Protein AF-A0A437AKD9-F1 (afdb_monomer_lite)

pLDDT: mean 70.52, std 17.86, range [36.59, 92.06]

Structure (mmCIF, N/CA/C/O backbone):
data_AF-A0A437AKD9-F1
#
_entry.id   AF-A0A437AKD9-F1
#
loop_
_atom_site.group_PDB
_atom_site.id
_atom_site.type_symbol
_atom_site.label_atom_id
_atom_site.label_alt_id
_atom_site.label_comp_id
_atom_site.label_asym_id
_atom_site.label_entity_id
_atom_site.label_seq_id
_atom_site.pdbx_PDB_ins_code
_atom_site.Cartn_x
_atom_site.Cartn_y
_atom_site.Cartn_z
_atom_site.occupancy
_atom_site.B_iso_or_equiv
_atom_site.auth_seq_id
_atom_site.auth_comp_id
_atom_site.auth_asym_id
_atom_site.auth_atom_id
_atom_site.pdbx_PDB_model_num
ATOM 1 N N . MET A 1 1 ? -16.018 17.091 -53.337 1.00 42.34 1 MET A N 1
ATOM 2 C CA . MET A 1 1 ? -15.396 18.098 -52.452 1.00 42.34 1 MET A CA 1
ATOM 3 C C . MET A 1 1 ? -14.046 18.437 -53.058 1.00 42.34 1 MET A C 1
ATOM 5 O O . MET A 1 1 ? -13.205 17.553 -53.140 1.00 42.34 1 MET A O 1
ATOM 9 N N . ASN A 1 2 ? -13.904 19.649 -53.595 1.00 37.25 2 ASN A N 1
ATOM 10 C CA . ASN A 1 2 ? -12.717 20.086 -54.332 1.00 37.25 2 ASN A CA 1
ATOM 11 C C . ASN A 1 2 ? -11.692 20.680 -53.362 1.00 37.25 2 ASN A C 1
ATOM 13 O O . ASN A 1 2 ? -12.031 21.552 -52.567 1.00 37.25 2 ASN A O 1
ATOM 17 N N . PHE A 1 3 ? -10.455 20.195 -53.441 1.00 39.75 3 PHE A N 1
ATOM 18 C CA . PHE A 1 3 ? -9.303 20.743 -52.733 1.00 39.75 3 PHE A CA 1
ATOM 19 C C . PHE A 1 3 ? -8.840 22.029 -53.423 1.00 39.75 3 PHE A C 1
ATOM 21 O O . PHE A 1 3 ? -8.522 22.015 -54.610 1.00 39.75 3 PHE A O 1
ATOM 28 N N . THR A 1 4 ? -8.763 23.129 -52.680 1.00 49.03 4 THR A N 1
ATOM 29 C CA . THR A 1 4 ? -8.037 24.338 -53.091 1.00 49.03 4 THR A CA 1
ATOM 30 C C . THR A 1 4 ? -6.656 24.339 -52.431 1.00 49.03 4 THR A C 1
ATOM 32 O O . THR A 1 4 ? -6.597 24.220 -51.204 1.00 49.03 4 THR A O 1
ATOM 35 N N . PRO A 1 5 ? -5.545 24.478 -53.174 1.00 47.41 5 PRO A N 1
ATOM 36 C CA . PRO A 1 5 ? -4.227 24.615 -52.568 1.00 47.41 5 PRO A CA 1
ATOM 37 C C . PRO A 1 5 ? -3.997 26.051 -52.078 1.00 47.41 5 PRO A C 1
ATOM 39 O O . PRO A 1 5 ? -4.369 27.020 -52.740 1.00 47.41 5 PRO A O 1
ATOM 42 N N . TYR A 1 6 ? -3.375 26.175 -50.905 1.00 40.75 6 TYR A N 1
ATOM 43 C CA . TYR A 1 6 ? -2.920 27.451 -50.358 1.00 40.75 6 TYR A CA 1
ATOM 44 C C . TYR A 1 6 ? -1.802 28.035 -51.227 1.00 40.75 6 TYR A C 1
ATOM 46 O O . TYR A 1 6 ? -0.787 27.389 -51.478 1.00 40.75 6 TYR A O 1
ATOM 54 N N . ASN A 1 7 ? -2.016 29.276 -51.650 1.00 40.16 7 ASN A N 1
ATOM 55 C CA . ASN A 1 7 ? -1.078 30.114 -52.376 1.00 40.16 7 ASN A CA 1
ATOM 56 C C . ASN A 1 7 ? -0.239 30.897 -51.352 1.00 40.16 7 ASN A C 1
ATOM 58 O O . ASN A 1 7 ? -0.796 31.704 -50.606 1.00 40.16 7 ASN A O 1
ATOM 62 N N . PHE A 1 8 ? 1.070 30.652 -51.286 1.00 41.97 8 PHE A N 1
ATOM 63 C CA . PHE A 1 8 ? 1.997 31.497 -50.534 1.00 41.97 8 PHE A CA 1
ATOM 64 C C . PHE A 1 8 ? 2.864 32.263 -51.525 1.00 41.97 8 PHE A C 1
ATOM 66 O O . PHE A 1 8 ? 3.707 31.688 -52.209 1.00 41.97 8 PHE A O 1
ATOM 73 N N . ASN A 1 9 ? 2.605 33.568 -51.592 1.00 40.53 9 ASN A N 1
ATOM 74 C CA . ASN A 1 9 ? 3.378 34.537 -52.349 1.00 40.53 9 ASN A CA 1
ATOM 75 C C . ASN A 1 9 ? 4.861 34.452 -51.970 1.00 40.53 9 ASN A C 1
ATOM 77 O O . ASN A 1 9 ? 5.238 34.613 -50.809 1.00 40.53 9 ASN A O 1
ATOM 81 N N . THR A 1 10 ? 5.689 34.228 -52.982 1.00 48.53 10 THR A N 1
ATOM 82 C CA . THR A 1 10 ? 7.118 34.511 -52.974 1.00 48.53 10 THR A CA 1
ATOM 83 C C . THR A 1 10 ? 7.315 35.989 -53.275 1.00 48.53 10 THR A C 1
ATOM 85 O O . THR A 1 10 ? 7.188 36.383 -54.430 1.00 48.53 10 THR A O 1
ATOM 88 N N . ASP A 1 11 ? 7.672 36.779 -52.267 1.00 42.03 11 ASP A N 1
ATOM 89 C CA . ASP A 1 11 ? 8.318 38.069 -52.489 1.00 42.03 11 ASP A CA 1
ATOM 90 C C . ASP A 1 11 ? 9.670 38.082 -51.773 1.00 42.03 11 ASP A C 1
ATOM 92 O O . ASP A 1 11 ? 9.783 37.912 -50.560 1.00 42.03 11 ASP A O 1
ATOM 96 N N . ASN A 1 12 ? 10.689 38.195 -52.623 1.00 46.41 12 ASN A N 1
ATOM 97 C CA . ASN A 1 12 ? 12.127 38.259 -52.392 1.00 46.41 12 ASN A CA 1
ATOM 98 C C . ASN A 1 12 ? 12.544 39.114 -51.191 1.00 46.41 12 ASN A C 1
ATOM 100 O O . ASN A 1 12 ? 11.876 40.097 -50.900 1.00 46.41 12 ASN A O 1
ATOM 104 N N . LEU A 1 13 ? 13.733 38.843 -50.630 1.00 40.69 13 LEU A N 1
ATOM 105 C CA . LEU A 1 13 ? 14.754 39.870 -50.360 1.00 40.69 13 LEU A CA 1
ATOM 106 C C . LEU A 1 13 ? 16.083 39.234 -49.888 1.00 40.69 13 LEU A C 1
ATOM 108 O O . LEU A 1 13 ? 16.203 38.780 -48.757 1.00 40.69 13 LEU A O 1
ATOM 112 N N . LYS A 1 14 ? 17.074 39.351 -50.782 1.00 41.38 14 LYS A N 1
ATOM 113 C CA . LYS A 1 14 ? 18.503 39.641 -50.547 1.00 41.38 14 LYS A CA 1
ATOM 114 C C . LYS A 1 14 ? 19.437 38.518 -50.083 1.00 41.38 14 LYS A C 1
ATOM 116 O O . LYS A 1 14 ? 19.493 38.130 -48.922 1.00 41.38 14 LYS A O 1
ATOM 121 N N . GLU A 1 15 ? 20.253 38.113 -51.055 1.00 43.09 15 GLU A N 1
ATOM 122 C CA . GLU A 1 15 ? 21.647 37.713 -50.887 1.00 43.09 15 GLU A CA 1
ATOM 123 C C . GLU A 1 15 ? 22.405 38.734 -50.029 1.00 43.09 15 GLU A C 1
ATOM 125 O O . GLU A 1 15 ? 22.317 39.928 -50.295 1.00 43.09 15 GLU A O 1
ATOM 130 N N . ASP A 1 16 ? 23.169 38.248 -49.052 1.00 43.81 16 ASP A N 1
ATOM 131 C CA . ASP A 1 16 ? 24.478 38.797 -48.699 1.00 43.81 16 ASP A CA 1
ATOM 132 C C . ASP A 1 16 ? 25.299 37.687 -48.020 1.00 43.81 16 ASP A C 1
ATOM 134 O O . ASP A 1 16 ? 24.976 37.177 -46.946 1.00 43.81 16 ASP A O 1
ATOM 138 N N . ASN A 1 17 ? 26.359 37.273 -48.714 1.00 44.31 17 ASN A N 1
ATOM 139 C CA . ASN A 1 17 ? 27.396 36.371 -48.228 1.00 44.31 17 ASN A CA 1
ATOM 140 C C . ASN A 1 17 ? 28.167 37.026 -47.081 1.00 44.31 17 ASN A C 1
ATOM 142 O O . ASN A 1 17 ? 28.679 38.114 -47.291 1.00 44.31 17 ASN A O 1
ATOM 146 N N . PHE A 1 18 ? 28.400 36.332 -45.963 1.00 36.59 18 PHE A N 1
ATOM 147 C CA . PHE A 1 18 ? 29.670 36.439 -45.229 1.00 36.59 18 PHE A CA 1
ATOM 148 C C . PHE A 1 18 ? 29.906 35.182 -44.382 1.00 36.59 18 PHE A C 1
ATOM 150 O O . PHE A 1 18 ? 29.135 34.846 -43.484 1.00 36.59 18 PHE A O 1
ATOM 157 N N . TYR A 1 19 ? 31.004 34.491 -44.683 1.00 40.00 19 TYR A N 1
ATOM 158 C CA . TYR A 1 19 ? 31.579 33.438 -43.857 1.00 40.00 19 TYR A CA 1
ATOM 159 C C . TYR A 1 19 ? 31.827 33.950 -42.434 1.00 40.00 19 TYR A C 1
ATOM 161 O O . TYR A 1 19 ? 32.511 34.954 -42.240 1.00 40.00 19 TYR A O 1
ATOM 169 N N . ASN A 1 20 ? 31.352 33.205 -41.438 1.00 37.44 20 ASN A N 1
ATOM 170 C CA . ASN A 1 20 ? 32.009 33.148 -40.139 1.00 37.44 20 ASN A CA 1
ATOM 171 C C . ASN A 1 20 ? 31.839 31.734 -39.570 1.00 37.44 20 ASN A C 1
ATOM 173 O O . ASN A 1 20 ? 30.947 31.438 -38.775 1.00 37.44 20 ASN A O 1
ATOM 177 N N . GLU A 1 21 ? 32.713 30.833 -40.025 1.00 48.41 21 GLU A N 1
ATOM 178 C CA . GLU A 1 21 ? 33.225 29.790 -39.144 1.00 48.41 21 GLU A CA 1
ATOM 179 C C . GLU A 1 21 ? 33.679 30.475 -37.857 1.00 48.41 21 GLU A C 1
ATOM 181 O O . GLU A 1 21 ? 34.512 31.371 -37.921 1.00 48.41 21 GLU A O 1
ATOM 186 N N . ASN A 1 22 ? 33.128 30.090 -36.707 1.00 46.44 22 ASN A N 1
ATOM 187 C CA . ASN A 1 22 ? 33.929 29.773 -35.528 1.00 46.44 22 ASN A CA 1
ATOM 188 C C . ASN A 1 22 ? 33.045 29.363 -34.344 1.00 46.44 22 ASN A C 1
ATOM 190 O O . ASN A 1 22 ? 32.208 30.115 -33.851 1.00 46.44 22 ASN A O 1
ATOM 194 N N . ASN A 1 23 ? 33.367 28.177 -33.823 1.00 46.69 23 ASN A N 1
ATOM 195 C CA . ASN A 1 23 ? 33.079 27.697 -32.471 1.00 46.69 23 ASN A CA 1
ATOM 196 C C . ASN A 1 23 ? 31.692 27.099 -32.196 1.00 46.69 23 ASN A C 1
ATOM 198 O O . ASN A 1 23 ? 30.999 27.490 -31.257 1.00 46.69 23 ASN A O 1
ATOM 202 N N . ASN A 1 24 ? 31.401 25.974 -32.859 1.00 48.09 24 ASN A N 1
ATOM 203 C CA . ASN A 1 24 ? 30.629 24.894 -32.236 1.00 48.09 24 ASN A CA 1
ATOM 204 C C . ASN A 1 24 ? 31.426 24.306 -31.054 1.00 48.09 24 ASN A C 1
ATOM 206 O O . ASN A 1 24 ? 31.984 23.209 -31.132 1.00 48.09 24 ASN A O 1
ATOM 210 N N . LYS A 1 25 ? 31.494 25.030 -29.929 1.00 56.38 25 LYS A N 1
ATOM 211 C CA . LYS A 1 25 ? 31.867 24.424 -28.649 1.00 56.38 25 LYS A CA 1
ATOM 212 C C . LYS A 1 25 ? 30.752 23.444 -28.299 1.00 56.38 25 LYS A C 1
ATOM 214 O O . LYS A 1 25 ? 29.727 23.836 -27.749 1.00 56.38 25 LYS A O 1
ATOM 219 N N . LYS A 1 26 ? 30.943 22.162 -28.628 1.00 58.62 26 LYS A N 1
ATOM 220 C CA . LYS A 1 26 ? 30.199 21.067 -28.000 1.00 58.62 26 LYS A CA 1
ATOM 221 C C . LYS A 1 26 ? 30.401 21.224 -26.497 1.00 58.62 26 LYS A C 1
ATOM 223 O O . LYS A 1 26 ? 31.463 20.895 -25.975 1.00 58.62 26 LYS A O 1
ATOM 228 N N . ILE A 1 27 ? 29.406 21.786 -25.817 1.00 60.75 27 ILE A N 1
ATOM 229 C CA . ILE A 1 27 ? 29.357 21.823 -24.362 1.00 60.75 27 ILE A CA 1
ATOM 230 C C . ILE A 1 27 ? 29.239 20.360 -23.941 1.00 60.75 27 ILE A C 1
ATOM 232 O O . ILE A 1 27 ? 28.163 19.765 -23.996 1.00 60.75 27 ILE A O 1
ATOM 236 N N . PHE A 1 28 ? 30.374 19.751 -23.606 1.00 55.81 28 PHE A N 1
ATOM 237 C CA . PHE A 1 28 ? 30.407 18.467 -22.928 1.00 55.81 28 PHE A CA 1
ATOM 238 C C . PHE A 1 28 ? 29.668 18.684 -21.608 1.00 55.81 28 PHE A C 1
ATOM 240 O O . PHE A 1 28 ? 30.170 19.370 -20.718 1.00 55.81 28 PHE A O 1
ATOM 247 N N . LYS A 1 29 ? 28.435 18.175 -21.506 1.00 63.34 29 LYS A N 1
ATOM 248 C CA . LYS A 1 29 ? 27.734 18.104 -20.225 1.00 63.34 29 LYS A CA 1
ATOM 249 C C . LYS A 1 29 ? 28.622 17.248 -19.330 1.00 63.34 29 LYS A C 1
ATOM 251 O O . LYS A 1 29 ? 28.814 16.066 -19.615 1.00 63.34 29 LYS A O 1
ATOM 256 N N . SER A 1 30 ? 29.233 17.861 -18.319 1.00 64.75 30 SER A N 1
ATOM 257 C CA . SER A 1 30 ? 29.950 17.122 -17.289 1.00 64.75 30 SER A CA 1
ATOM 258 C C . SER A 1 30 ? 29.009 16.059 -16.708 1.00 64.75 30 SER A C 1
ATOM 260 O O . SER A 1 30 ? 27.793 16.286 -16.665 1.00 64.75 30 SER A O 1
ATOM 262 N N . PRO A 1 31 ? 29.525 14.891 -16.287 1.00 66.00 31 PRO A N 1
ATOM 263 C CA . PRO A 1 31 ? 28.709 13.931 -15.560 1.00 66.00 31 PRO A CA 1
ATOM 264 C C . PRO A 1 31 ? 28.031 14.665 -14.401 1.00 66.00 31 PRO A C 1
ATOM 266 O O . PRO A 1 31 ? 28.704 15.392 -13.665 1.00 66.00 31 PRO A O 1
ATOM 269 N N . LEU A 1 32 ? 26.707 14.521 -14.281 1.00 60.47 32 LEU A N 1
ATOM 270 C CA . LEU A 1 32 ? 25.945 15.058 -13.152 1.00 60.47 32 LEU A CA 1
ATOM 271 C C . LEU A 1 32 ? 26.700 14.702 -11.858 1.00 60.47 32 LEU A C 1
ATOM 273 O O . LEU A 1 32 ? 27.082 13.538 -11.695 1.00 60.47 32 LEU A O 1
ATOM 277 N N . PRO A 1 33 ? 26.988 15.674 -10.974 1.00 58.19 33 PRO A N 1
ATOM 278 C CA . PRO A 1 33 ? 27.800 15.415 -9.796 1.00 58.19 33 PRO A CA 1
ATOM 279 C C . PRO A 1 33 ? 27.153 14.303 -8.968 1.00 58.19 33 PRO A C 1
ATOM 281 O O . PRO A 1 33 ? 25.963 14.356 -8.671 1.00 58.19 33 PRO A O 1
ATOM 284 N N . ILE A 1 34 ? 27.943 13.295 -8.585 1.00 57.97 34 ILE A N 1
ATOM 285 C CA . ILE A 1 34 ? 27.506 12.093 -7.846 1.00 57.97 34 ILE A CA 1
ATOM 286 C C . ILE A 1 34 ? 26.729 12.450 -6.561 1.00 57.97 34 ILE A C 1
ATOM 288 O O . ILE A 1 34 ? 25.883 11.678 -6.113 1.00 57.97 34 ILE A O 1
ATOM 292 N N . SER A 1 35 ? 26.936 13.652 -6.010 1.00 54.44 35 SER A N 1
ATOM 293 C CA . SER A 1 35 ? 26.166 14.194 -4.881 1.00 54.44 35 SER A CA 1
ATOM 294 C C . SER A 1 35 ? 24.670 14.384 -5.160 1.00 54.44 35 SER A C 1
ATOM 296 O O . SER A 1 35 ? 23.893 14.499 -4.219 1.00 54.44 35 SER A O 1
ATOM 298 N N . GLN A 1 36 ? 24.245 14.396 -6.426 1.00 53.72 36 GLN A N 1
ATOM 299 C CA . GLN A 1 36 ? 22.831 14.415 -6.810 1.00 53.72 36 GLN A CA 1
ATOM 300 C C . GLN A 1 36 ? 22.170 13.034 -6.717 1.00 53.72 36 GLN A C 1
ATOM 302 O O . GLN A 1 36 ? 20.945 12.944 -6.762 1.00 53.72 36 GLN A O 1
ATOM 307 N N . PHE A 1 37 ? 22.957 11.965 -6.561 1.00 53.84 37 PHE A N 1
ATOM 308 C CA . PHE A 1 37 ? 22.464 10.591 -6.456 1.00 53.84 37 PHE A CA 1
ATOM 309 C C . PHE A 1 37 ? 22.508 10.036 -5.028 1.00 53.84 37 PHE A C 1
ATOM 311 O O . PHE A 1 37 ? 21.936 8.977 -4.769 1.00 53.84 37 PHE A O 1
ATOM 318 N N . THR A 1 38 ? 23.160 10.725 -4.086 1.00 62.56 38 THR A N 1
ATOM 319 C CA . THR A 1 38 ? 23.240 10.284 -2.691 1.00 62.56 38 THR A CA 1
ATOM 320 C C . THR A 1 38 ? 22.219 11.018 -1.826 1.00 62.56 38 THR A C 1
ATOM 322 O O . THR A 1 38 ? 22.174 12.245 -1.763 1.00 62.56 38 THR A O 1
ATOM 325 N N . LEU A 1 39 ? 21.367 10.249 -1.141 1.00 66.62 39 LEU A N 1
ATOM 326 C CA . LEU A 1 39 ? 20.409 10.798 -0.185 1.00 66.62 39 LEU A CA 1
ATOM 327 C C . LEU A 1 39 ? 21.159 11.522 0.935 1.00 66.62 39 LEU A C 1
ATOM 329 O O . LEU A 1 39 ? 22.052 10.965 1.574 1.00 66.62 39 LEU A O 1
ATOM 333 N N . THR A 1 40 ? 20.758 12.757 1.210 1.00 82.25 40 THR A N 1
ATOM 334 C CA . THR A 1 40 ? 21.267 13.510 2.357 1.00 82.25 40 THR A CA 1
ATOM 335 C C . THR A 1 40 ? 20.909 12.799 3.662 1.00 82.25 40 THR A C 1
ATOM 337 O O . THR A 1 40 ? 19.867 12.152 3.779 1.00 82.25 40 THR A O 1
ATOM 340 N N . PHE A 1 41 ? 21.728 12.977 4.699 1.00 75.12 41 PHE A N 1
ATOM 341 C CA . PHE A 1 41 ? 21.474 12.398 6.023 1.00 75.12 41 PHE A CA 1
ATOM 342 C C . PHE A 1 41 ? 20.076 12.748 6.574 1.00 75.12 41 PHE A C 1
ATOM 344 O O . PHE A 1 41 ? 19.411 11.919 7.197 1.00 75.12 41 PHE A O 1
ATOM 351 N N . LYS A 1 42 ? 19.579 13.957 6.278 1.00 78.50 42 LYS A N 1
ATOM 352 C CA . LYS A 1 42 ? 18.215 14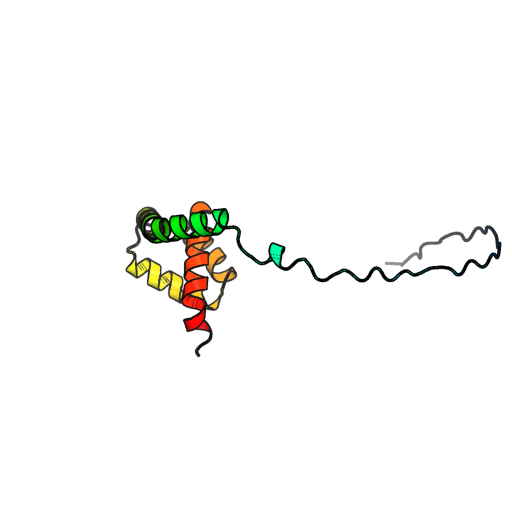.388 6.615 1.00 78.50 42 LYS A CA 1
ATOM 353 C C . LYS A 1 42 ? 17.152 13.534 5.909 1.00 78.50 42 LYS A C 1
ATOM 355 O O . LYS A 1 42 ? 16.214 13.084 6.563 1.00 78.50 42 LYS A O 1
ATOM 360 N N . GLN A 1 43 ? 17.325 13.260 4.615 1.00 78.31 43 GLN A N 1
ATOM 361 C CA . GLN A 1 43 ? 16.424 12.398 3.842 1.00 78.31 43 GLN A CA 1
ATOM 362 C C . GLN A 1 43 ? 16.463 10.939 4.325 1.00 78.31 43 GLN A C 1
ATOM 364 O O . GLN A 1 43 ? 15.415 10.302 4.413 1.00 78.31 43 GLN A O 1
ATOM 369 N N . ILE A 1 44 ? 17.637 10.423 4.707 1.00 77.44 44 ILE A N 1
ATOM 370 C CA . ILE A 1 44 ? 17.780 9.076 5.292 1.00 77.44 44 ILE A CA 1
ATOM 371 C C . ILE A 1 44 ? 16.984 8.973 6.601 1.00 77.44 44 ILE A C 1
ATOM 373 O O . ILE A 1 44 ? 16.188 8.052 6.781 1.00 77.44 44 ILE A O 1
ATOM 377 N N . LYS A 1 45 ? 17.126 9.962 7.489 1.00 76.44 45 LYS A N 1
ATOM 378 C CA . LYS A 1 45 ? 16.413 10.001 8.774 1.00 76.44 45 LYS A CA 1
ATOM 379 C C . LYS A 1 45 ? 14.893 10.126 8.597 1.00 76.44 45 LYS A C 1
ATOM 381 O O . LYS A 1 45 ? 14.128 9.573 9.387 1.00 76.44 45 LYS A O 1
ATOM 386 N N . GLU A 1 46 ? 14.432 10.828 7.561 1.00 76.00 46 GLU A N 1
ATOM 387 C CA . GLU A 1 46 ? 13.011 10.860 7.193 1.00 76.00 46 GLU A CA 1
ATOM 388 C C . GLU A 1 46 ? 12.509 9.512 6.662 1.00 76.00 46 GLU A C 1
ATOM 390 O O . GLU A 1 46 ? 11.430 9.071 7.058 1.00 76.00 46 GLU A O 1
ATOM 395 N N . LEU A 1 47 ? 13.286 8.827 5.819 1.00 71.25 47 LEU A N 1
ATOM 396 C CA . LEU A 1 47 ? 12.962 7.485 5.326 1.00 71.25 47 LEU A CA 1
ATOM 397 C C . LEU A 1 47 ? 12.818 6.471 6.468 1.00 71.25 47 LEU A C 1
ATOM 399 O O . LEU A 1 47 ? 11.872 5.682 6.476 1.00 71.25 47 LEU A O 1
ATOM 403 N N . GLU A 1 48 ? 13.704 6.507 7.463 1.00 70.25 48 GLU A N 1
ATOM 404 C CA . GLU A 1 48 ? 13.619 5.630 8.637 1.00 70.25 48 GLU A CA 1
ATOM 405 C C . GLU A 1 48 ? 12.363 5.874 9.475 1.00 70.25 48 GLU A C 1
ATOM 407 O O . GLU A 1 48 ? 11.695 4.923 9.888 1.00 70.25 48 GLU A O 1
ATOM 412 N N . LYS A 1 49 ? 11.994 7.142 9.692 1.00 74.19 49 LYS A N 1
ATOM 413 C CA . LYS A 1 49 ? 10.742 7.485 10.380 1.00 74.19 49 LYS A CA 1
ATOM 414 C C . LYS A 1 49 ? 9.529 6.954 9.618 1.00 74.19 49 LYS A C 1
ATOM 416 O O . LYS A 1 49 ? 8.632 6.375 10.223 1.00 74.19 49 LYS A O 1
ATOM 421 N N . ARG A 1 50 ? 9.525 7.082 8.289 1.00 67.62 50 ARG A N 1
ATOM 422 C CA . ARG A 1 50 ? 8.436 6.587 7.431 1.00 67.62 50 ARG A CA 1
ATOM 423 C C . ARG A 1 50 ? 8.302 5.064 7.478 1.00 67.62 50 ARG A C 1
ATOM 425 O O . ARG A 1 50 ? 7.181 4.569 7.545 1.00 67.62 50 ARG A O 1
ATOM 432 N N . LYS A 1 51 ? 9.414 4.319 7.544 1.00 67.81 51 LYS A N 1
ATOM 433 C CA . LYS A 1 51 ? 9.384 2.852 7.713 1.00 67.81 51 LYS A CA 1
ATOM 434 C C . LYS A 1 51 ? 8.646 2.415 8.983 1.00 67.81 51 LYS A C 1
ATOM 436 O O . LYS A 1 51 ? 7.984 1.383 8.951 1.00 67.81 51 LYS A O 1
ATOM 441 N N . LYS A 1 52 ? 8.725 3.193 10.070 1.00 72.94 52 LYS A N 1
ATOM 442 C CA . LYS A 1 52 ? 7.981 2.922 11.316 1.00 72.94 52 LYS A CA 1
ATOM 443 C C . LYS A 1 52 ? 6.489 3.251 11.215 1.00 72.94 52 LYS A C 1
ATOM 445 O O . LYS A 1 52 ? 5.689 2.602 11.872 1.00 72.94 52 LYS A O 1
ATOM 450 N N . ILE A 1 53 ? 6.122 4.237 10.397 1.00 77.75 53 ILE A N 1
ATOM 451 C CA . ILE A 1 53 ? 4.734 4.698 10.214 1.00 77.75 53 ILE A CA 1
ATOM 452 C C . ILE A 1 53 ? 3.960 3.791 9.244 1.00 77.75 53 ILE A C 1
ATOM 454 O O . ILE A 1 53 ? 2.745 3.660 9.350 1.00 77.75 53 ILE A O 1
ATOM 458 N N . PHE A 1 54 ? 4.662 3.135 8.317 1.00 77.81 54 PHE A N 1
ATOM 459 C CA . PHE A 1 54 ? 4.056 2.303 7.277 1.00 77.81 54 PHE A CA 1
ATOM 460 C C . PHE A 1 54 ? 3.074 1.231 7.798 1.00 77.81 54 PHE A C 1
ATOM 462 O O . PHE A 1 54 ? 1.967 1.164 7.264 1.00 77.81 54 PHE A O 1
ATOM 469 N N . PRO A 1 55 ? 3.405 0.409 8.819 1.00 79.62 55 PRO A N 1
ATOM 470 C CA . PRO A 1 55 ? 2.479 -0.608 9.316 1.00 79.62 55 PRO A CA 1
ATOM 471 C C . PRO A 1 55 ? 1.193 0.000 9.877 1.00 79.62 55 PRO A C 1
ATOM 473 O O . PRO A 1 55 ? 0.118 -0.516 9.602 1.00 79.62 55 PRO A O 1
ATOM 476 N N . LEU A 1 56 ? 1.311 1.117 10.602 1.00 84.75 56 LEU A N 1
ATOM 477 C CA . LEU A 1 56 ? 0.180 1.806 11.224 1.00 84.75 56 LEU A CA 1
ATOM 478 C C . LEU A 1 56 ? -0.774 2.353 10.167 1.00 84.75 56 LEU A C 1
ATOM 480 O O . LEU A 1 56 ? -1.942 1.988 10.157 1.00 84.75 56 LEU A O 1
ATOM 484 N N . LYS A 1 57 ? -0.260 3.119 9.199 1.00 86.69 57 LYS A N 1
ATOM 485 C CA . LYS A 1 57 ? -1.115 3.671 8.144 1.00 86.69 57 LYS A CA 1
ATOM 486 C C . LYS A 1 57 ? -1.750 2.606 7.246 1.00 86.69 57 LYS A C 1
ATOM 488 O O . LYS A 1 57 ? -2.810 2.824 6.673 1.00 86.69 57 LYS A O 1
ATOM 493 N N . ARG A 1 58 ? -1.102 1.448 7.085 1.00 85.06 58 ARG A N 1
ATOM 494 C CA . ARG A 1 58 ? -1.698 0.324 6.354 1.00 85.06 58 ARG A CA 1
ATOM 495 C C . ARG A 1 58 ? -2.866 -0.286 7.125 1.00 85.06 58 ARG A C 1
ATOM 497 O O . ARG A 1 58 ? -3.826 -0.705 6.489 1.00 85.06 58 ARG A O 1
ATOM 504 N N . MET A 1 59 ? -2.781 -0.342 8.454 1.00 86.94 59 MET A N 1
ATOM 505 C CA . MET A 1 59 ? -3.900 -0.761 9.300 1.00 86.94 59 MET A CA 1
ATOM 506 C C . MET A 1 59 ? -5.035 0.263 9.245 1.00 86.94 59 MET A C 1
ATOM 508 O O . MET A 1 59 ? -6.150 -0.139 8.951 1.00 86.94 5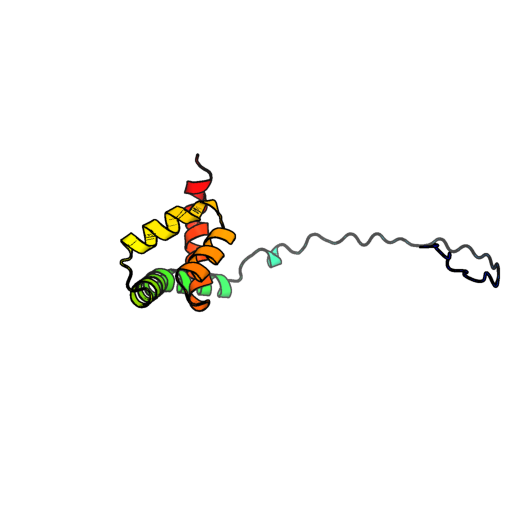9 MET A O 1
ATOM 512 N N . GLU A 1 60 ? -4.736 1.561 9.366 1.00 89.75 60 GLU A N 1
ATOM 513 C CA . GLU A 1 60 ? -5.725 2.647 9.219 1.00 89.75 60 GLU A CA 1
ATOM 514 C C . GLU A 1 60 ? -6.495 2.543 7.893 1.00 89.75 60 GLU A C 1
ATOM 516 O O . GLU A 1 60 ? -7.721 2.539 7.878 1.00 89.75 60 GLU A O 1
ATOM 521 N N . MET A 1 61 ? -5.786 2.348 6.777 1.00 89.69 61 MET A N 1
ATOM 522 C CA . MET A 1 61 ? -6.416 2.139 5.471 1.00 89.69 61 MET A CA 1
ATOM 523 C C . MET A 1 61 ? -7.299 0.880 5.436 1.00 89.69 61 MET A C 1
ATOM 525 O O . MET A 1 61 ? -8.357 0.888 4.815 1.00 89.69 61 MET A O 1
ATOM 529 N N . CYS A 1 62 ? -6.873 -0.223 6.058 1.00 89.69 62 CYS A N 1
ATOM 530 C CA . CYS A 1 62 ? -7.686 -1.441 6.113 1.00 89.69 62 CYS A CA 1
ATOM 531 C C . CYS A 1 62 ? -8.974 -1.210 6.918 1.00 89.69 62 CYS A C 1
ATOM 533 O O . CYS A 1 62 ? -10.043 -1.639 6.481 1.00 89.69 62 CYS A O 1
ATOM 535 N N . ASP A 1 63 ? -8.871 -0.488 8.035 1.00 90.12 63 ASP A N 1
ATOM 536 C CA . ASP A 1 63 ? -10.000 -0.141 8.895 1.00 90.12 63 ASP A CA 1
ATOM 537 C C . ASP A 1 63 ? -10.998 0.772 8.163 1.00 90.12 63 ASP A C 1
ATOM 539 O O . ASP A 1 63 ? -12.198 0.498 8.179 1.00 90.12 63 ASP A O 1
ATOM 543 N N . GLU A 1 64 ? -10.520 1.789 7.434 1.00 89.31 64 GLU A N 1
ATOM 544 C CA . GLU A 1 64 ? -11.366 2.6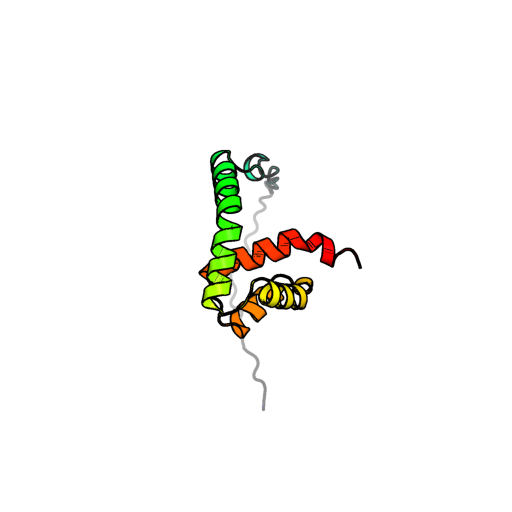61 6.601 1.00 89.31 64 GLU A CA 1
ATOM 545 C C . GLU A 1 64 ? -12.119 1.897 5.505 1.00 89.31 64 GLU A C 1
ATOM 547 O O . GLU A 1 64 ? -13.261 2.219 5.177 1.00 89.31 64 GLU A O 1
ATOM 552 N N . LEU A 1 65 ? -11.487 0.870 4.938 1.00 87.94 65 LEU A N 1
ATOM 553 C CA . LEU A 1 65 ? -12.086 0.032 3.902 1.00 87.94 65 LEU A CA 1
ATOM 554 C C . LEU A 1 65 ? -13.005 -1.058 4.471 1.00 87.94 65 LEU A C 1
ATOM 556 O O . LEU A 1 65 ? -13.646 -1.771 3.697 1.00 87.94 65 LEU A O 1
ATOM 560 N N . GLY A 1 66 ? -13.063 -1.220 5.797 1.00 90.31 66 GLY A N 1
ATOM 561 C CA . GLY A 1 66 ? -13.779 -2.321 6.444 1.00 90.31 66 GLY A CA 1
ATOM 562 C C . GLY A 1 66 ? -13.218 -3.695 6.063 1.00 90.31 66 GLY A C 1
ATOM 563 O O . GLY A 1 66 ? -13.950 -4.686 6.036 1.00 90.31 66 GLY A O 1
ATOM 564 N N . LEU A 1 67 ? -11.930 -3.759 5.719 1.00 90.12 67 LEU A N 1
ATOM 565 C CA . LEU A 1 67 ? -11.253 -4.972 5.283 1.00 90.12 67 LEU A CA 1
ATOM 566 C C . LEU A 1 67 ? -10.287 -5.450 6.356 1.00 90.12 67 LEU A C 1
ATOM 568 O O . LEU A 1 67 ? -9.541 -4.686 6.956 1.00 90.12 67 LEU A O 1
ATOM 572 N N . THR A 1 68 ? -10.209 -6.764 6.530 1.00 91.12 68 THR A N 1
ATOM 573 C CA . THR A 1 68 ? -9.097 -7.340 7.287 1.00 91.12 68 THR A CA 1
ATOM 574 C C . THR A 1 68 ? -7.796 -7.189 6.500 1.00 91.12 68 THR A C 1
ATOM 576 O O . THR A 1 68 ? -7.779 -7.281 5.268 1.00 91.12 68 THR A O 1
ATOM 579 N N . LEU A 1 69 ? -6.671 -7.076 7.211 1.00 87.75 69 LEU A N 1
ATOM 580 C CA . LEU A 1 69 ? -5.343 -7.034 6.591 1.00 87.75 69 LEU A CA 1
ATOM 581 C C . LEU A 1 69 ? -5.111 -8.217 5.630 1.00 87.75 69 LEU A C 1
ATOM 583 O O . LEU A 1 69 ? -4.477 -8.065 4.589 1.00 87.75 69 LEU A O 1
ATOM 587 N N . TYR A 1 70 ? -5.650 -9.394 5.955 1.00 88.44 70 TYR A N 1
ATOM 588 C CA . TYR A 1 70 ? -5.554 -10.585 5.111 1.00 88.44 70 TYR A CA 1
ATOM 589 C C . TYR A 1 70 ? -6.349 -10.460 3.801 1.00 88.44 70 TYR A C 1
ATOM 591 O O . TYR A 1 70 ? -5.852 -10.831 2.736 1.00 88.44 70 TYR A O 1
ATOM 599 N N . GLN A 1 71 ? -7.573 -9.926 3.852 1.00 88.75 71 GLN A N 1
ATOM 600 C CA . GLN A 1 71 ? -8.362 -9.651 2.646 1.00 88.75 71 GLN A CA 1
ATOM 601 C C . GLN A 1 71 ? -7.674 -8.603 1.774 1.00 88.75 71 GLN A C 1
ATOM 603 O O . GLN A 1 71 ? -7.559 -8.795 0.564 1.00 88.75 71 GLN A O 1
ATOM 608 N N . PHE A 1 72 ? -7.146 -7.549 2.393 1.00 89.50 72 PHE A N 1
ATOM 609 C CA . PHE A 1 72 ? -6.419 -6.513 1.677 1.00 89.50 72 PHE A CA 1
ATOM 610 C C . PHE A 1 72 ? -5.163 -7.060 0.984 1.00 89.50 72 PHE A C 1
ATOM 612 O O . PHE A 1 72 ? -4.948 -6.820 -0.201 1.00 89.50 72 PHE A O 1
ATOM 619 N N . GLN A 1 73 ? -4.404 -7.925 1.660 1.00 87.06 73 GLN A N 1
ATOM 620 C CA . GLN A 1 73 ? -3.265 -8.623 1.057 1.00 87.06 73 GLN A CA 1
ATOM 621 C C . GLN A 1 73 ? -3.640 -9.475 -0.161 1.00 87.06 73 GLN A C 1
ATOM 623 O O . GLN A 1 73 ? -2.842 -9.592 -1.092 1.00 87.06 73 GLN A O 1
ATOM 628 N N . LYS A 1 74 ? -4.829 -10.094 -0.183 1.00 87.62 74 LYS A N 1
ATOM 629 C CA . LYS A 1 74 ? -5.302 -10.833 -1.368 1.00 87.62 74 LYS A CA 1
ATOM 630 C C . LYS A 1 74 ? -5.541 -9.902 -2.552 1.00 87.62 74 LYS A C 1
ATOM 632 O O . LYS A 1 74 ? -5.185 -10.260 -3.673 1.00 87.62 74 LYS A O 1
ATOM 637 N N . ILE A 1 75 ? -6.111 -8.726 -2.297 1.00 86.94 75 ILE A N 1
ATOM 638 C CA . ILE A 1 75 ? -6.329 -7.695 -3.314 1.00 86.94 75 ILE A CA 1
ATOM 639 C C . ILE A 1 75 ? -4.976 -7.236 -3.854 1.00 86.94 75 ILE A C 1
ATOM 641 O O . ILE A 1 75 ? -4.729 -7.346 -5.050 1.00 86.94 75 ILE A O 1
ATOM 645 N N . GLU A 1 76 ? -4.056 -6.829 -2.982 1.00 84.94 76 GLU A N 1
ATOM 646 C CA . GLU A 1 76 ? -2.732 -6.362 -3.399 1.00 84.94 76 GLU A CA 1
ATOM 647 C C . GLU A 1 76 ? -1.979 -7.410 -4.232 1.00 84.94 76 GLU A C 1
ATOM 649 O O . GLU A 1 76 ? -1.389 -7.075 -5.256 1.00 84.94 76 GLU A O 1
ATOM 654 N N . LYS A 1 77 ? -2.043 -8.694 -3.848 1.00 83.81 77 LYS A N 1
ATOM 655 C CA . LYS A 1 77 ? -1.443 -9.796 -4.618 1.00 83.81 77 LYS A CA 1
ATOM 656 C C . LYS A 1 77 ? -2.045 -9.950 -6.013 1.00 83.81 77 LYS A C 1
ATOM 658 O O . LYS A 1 77 ? -1.305 -10.223 -6.950 1.00 83.81 77 LYS A O 1
ATOM 663 N N . LYS A 1 78 ? -3.358 -9.763 -6.170 1.00 84.38 78 LYS A N 1
ATOM 664 C CA . LYS A 1 78 ? -4.032 -9.857 -7.476 1.00 84.38 78 LYS A CA 1
ATOM 665 C C . LYS A 1 78 ? -3.501 -8.817 -8.463 1.00 84.38 78 LYS A C 1
ATOM 667 O O . LYS A 1 78 ? -3.399 -9.101 -9.652 1.00 84.38 78 LYS A O 1
ATOM 672 N N . PHE A 1 79 ? -3.153 -7.631 -7.968 1.00 81.94 79 PHE A N 1
ATOM 673 C CA . PHE A 1 79 ? -2.720 -6.514 -8.806 1.00 81.94 79 PHE A CA 1
ATOM 674 C C . PHE A 1 79 ? -1.204 -6.288 -8.809 1.00 81.94 79 PHE A C 1
ATOM 676 O O . PHE A 1 79 ? -0.722 -5.358 -9.456 1.00 81.94 79 PHE A O 1
ATOM 683 N N . ILE A 1 80 ? -0.443 -7.152 -8.131 1.00 80.50 80 ILE A N 1
ATOM 684 C CA . ILE A 1 80 ? 0.989 -6.959 -7.906 1.00 80.50 80 ILE A CA 1
ATOM 685 C C . ILE A 1 80 ? 1.774 -6.881 -9.224 1.00 80.50 80 ILE A C 1
ATOM 687 O O . ILE A 1 80 ? 2.592 -5.984 -9.402 1.00 80.50 80 ILE A O 1
ATOM 691 N N . GLY A 1 81 ? 1.437 -7.737 -10.194 1.00 76.94 81 GLY A N 1
ATOM 692 C CA . GLY A 1 81 ? 2.087 -7.803 -11.509 1.00 76.94 81 GLY A CA 1
ATOM 693 C C . GLY A 1 81 ? 1.798 -6.624 -12.444 1.00 76.94 81 GLY A C 1
ATOM 694 O O . GLY A 1 81 ? 2.442 -6.502 -13.479 1.00 76.94 81 GLY A O 1
ATOM 695 N N . TYR A 1 82 ? 0.867 -5.734 -12.092 1.00 82.06 82 TYR A N 1
ATOM 696 C CA . TYR A 1 82 ? 0.469 -4.603 -12.940 1.00 82.06 82 TYR A CA 1
ATOM 697 C C . TYR A 1 82 ? 1.177 -3.291 -12.564 1.00 82.06 82 TYR A C 1
ATOM 699 O O . TYR A 1 82 ? 0.873 -2.240 -13.135 1.00 82.06 82 TYR A O 1
ATOM 707 N N . GLY A 1 83 ? 2.100 -3.328 -11.595 1.00 83.31 83 GLY A N 1
ATOM 708 C CA . GLY A 1 83 ? 2.877 -2.166 -11.161 1.00 83.31 83 GLY A CA 1
ATOM 709 C C . GLY A 1 83 ? 1.992 -0.969 -10.793 1.00 83.31 83 GLY A C 1
ATOM 710 O O . GLY A 1 83 ? 0.998 -1.110 -10.080 1.00 83.31 83 GLY A O 1
ATOM 711 N N . MET A 1 84 ? 2.328 0.215 -11.315 1.00 83.88 84 MET A N 1
ATOM 712 C CA . MET A 1 84 ? 1.579 1.457 -11.062 1.00 83.88 84 MET A CA 1
ATOM 713 C C . MET A 1 84 ? 0.130 1.411 -11.544 1.00 83.88 84 MET A C 1
ATOM 715 O O . MET A 1 84 ? -0.756 1.956 -10.887 1.00 83.88 84 MET A O 1
ATOM 719 N N . THR A 1 85 ? -0.134 0.740 -12.664 1.00 86.69 85 THR A N 1
ATOM 720 C CA . THR A 1 85 ? -1.498 0.599 -13.184 1.00 86.69 85 THR A CA 1
ATOM 721 C C . THR A 1 85 ? -2.362 -0.210 -12.217 1.00 86.69 85 THR A C 1
ATOM 723 O O . THR A 1 85 ? -3.527 0.124 -12.010 1.00 86.69 85 THR A O 1
ATOM 726 N N . GLY A 1 86 ? -1.772 -1.215 -11.560 1.00 87.50 86 GLY A N 1
ATOM 727 C CA . GLY A 1 86 ? -2.424 -1.981 -10.497 1.00 87.50 86 GLY A CA 1
ATOM 728 C C . GLY A 1 86 ? -2.831 -1.112 -9.307 1.00 87.50 86 GLY A C 1
ATOM 729 O O . GLY A 1 86 ? -3.963 -1.219 -8.841 1.00 87.50 86 GLY A O 1
ATOM 730 N N . ILE A 1 87 ? -1.957 -0.196 -8.869 1.00 88.00 87 ILE A N 1
ATOM 731 C CA . ILE A 1 87 ? -2.269 0.768 -7.795 1.00 88.00 87 ILE A CA 1
ATOM 732 C C . ILE A 1 87 ? -3.478 1.611 -8.167 1.00 88.00 87 ILE A C 1
ATOM 734 O O . ILE A 1 87 ? -4.440 1.675 -7.408 1.00 88.00 87 ILE A O 1
ATOM 738 N N . LEU A 1 88 ? -3.432 2.252 -9.338 1.00 89.12 88 LEU A N 1
ATOM 739 C CA . LEU A 1 88 ? -4.494 3.153 -9.782 1.00 89.12 88 LEU A CA 1
ATOM 740 C C . LEU A 1 88 ? -5.836 2.424 -9.886 1.00 89.12 88 LEU A C 1
ATOM 742 O O . LEU A 1 88 ? -6.875 2.995 -9.552 1.00 89.12 88 LEU A O 1
ATOM 746 N N . PHE A 1 89 ? -5.811 1.158 -10.310 1.00 90.44 89 PHE A N 1
ATOM 747 C CA . PHE A 1 89 ? -7.006 0.332 -10.388 1.00 90.44 89 PHE A CA 1
ATOM 748 C C . PHE A 1 89 ? -7.573 0.017 -9.002 1.00 90.44 89 PHE A C 1
ATOM 750 O O . PHE A 1 89 ? -8.744 0.302 -8.768 1.00 90.44 89 PHE A O 1
ATOM 757 N N . ILE A 1 90 ? -6.747 -0.469 -8.065 1.00 90.56 90 ILE A N 1
ATOM 758 C CA . ILE A 1 90 ? -7.171 -0.730 -6.679 1.00 90.56 90 ILE A CA 1
ATOM 759 C C . ILE A 1 90 ? -7.720 0.553 -6.049 1.00 90.56 90 ILE A C 1
ATOM 761 O O . ILE A 1 90 ? -8.805 0.544 -5.473 1.00 90.56 90 ILE A O 1
ATOM 765 N N . MET A 1 91 ? -7.001 1.671 -6.170 1.00 91.12 91 MET A N 1
ATOM 766 C CA . MET A 1 91 ? -7.430 2.939 -5.580 1.00 91.12 91 MET A CA 1
ATOM 767 C C . MET A 1 91 ? -8.797 3.375 -6.101 1.00 91.12 91 MET A C 1
ATOM 769 O O . MET A 1 91 ? -9.629 3.847 -5.331 1.00 91.12 91 MET A O 1
ATOM 773 N N . LYS A 1 92 ? -9.051 3.183 -7.398 1.00 92.06 92 LYS A N 1
ATOM 774 C CA . LYS A 1 92 ? -10.337 3.506 -8.015 1.00 92.06 92 LYS A CA 1
ATOM 775 C C . LYS A 1 92 ? -11.443 2.528 -7.609 1.00 92.06 92 LYS A C 1
ATOM 777 O O . LYS A 1 92 ? -12.538 2.973 -7.280 1.00 92.06 92 LYS A O 1
ATOM 78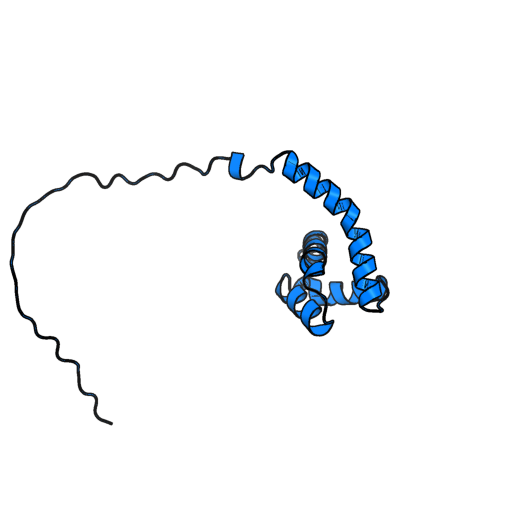2 N N . GLU A 1 93 ? -11.174 1.225 -7.647 1.00 90.56 93 GLU A N 1
ATOM 783 C CA . GLU A 1 93 ? -12.146 0.158 -7.367 1.00 90.56 93 GLU A CA 1
ATOM 784 C C . GLU A 1 93 ? -12.604 0.183 -5.904 1.00 90.56 93 GLU A C 1
ATOM 786 O O . GLU A 1 93 ? -13.800 0.127 -5.625 1.00 90.56 93 GLU A O 1
ATOM 791 N N . TYR A 1 94 ? -11.658 0.362 -4.981 1.00 88.38 94 TYR A N 1
ATOM 792 C CA . TYR A 1 94 ? -11.903 0.373 -3.538 1.00 88.38 94 TYR A CA 1
ATOM 793 C C . TYR A 1 94 ? -12.068 1.784 -2.961 1.00 88.38 94 TYR A C 1
ATOM 795 O O . TYR A 1 94 ? -12.187 1.932 -1.750 1.00 88.38 94 TYR A O 1
ATOM 803 N N . LYS A 1 95 ? -12.098 2.823 -3.810 1.00 89.88 95 LYS A N 1
ATOM 804 C CA . LYS A 1 95 ? -12.226 4.239 -3.407 1.00 89.88 95 LYS A CA 1
ATOM 805 C C . LYS A 1 95 ? -11.210 4.649 -2.329 1.00 89.88 95 LYS A C 1
ATOM 807 O O . LYS A 1 95 ? -11.535 5.400 -1.413 1.00 89.88 95 LYS A O 1
ATOM 812 N N . ILE A 1 96 ? -9.979 4.158 -2.446 1.00 89.56 96 ILE A N 1
ATOM 813 C CA . ILE A 1 96 ? -8.903 4.448 -1.495 1.00 89.56 96 ILE A CA 1
ATOM 814 C C . ILE A 1 96 ? -8.477 5.909 -1.655 1.00 89.56 96 ILE A C 1
ATOM 816 O O . ILE A 1 96 ? -8.240 6.375 -2.774 1.00 89.56 96 ILE A O 1
ATOM 820 N N . SER A 1 97 ? -8.341 6.623 -0.535 1.00 88.94 97 SER A N 1
ATOM 821 C CA . SER A 1 97 ? -7.839 7.998 -0.539 1.00 88.94 97 SER A CA 1
ATOM 822 C C . SER A 1 97 ? -6.423 8.085 -1.124 1.00 88.94 97 SER A C 1
ATOM 824 O O . SER A 1 97 ? -5.582 7.200 -0.936 1.00 88.94 97 SER A O 1
ATOM 826 N N . LYS A 1 98 ? -6.122 9.205 -1.795 1.00 87.69 98 LYS A N 1
ATOM 827 C CA . LYS A 1 98 ? -4.781 9.495 -2.342 1.00 87.69 98 LYS A CA 1
ATOM 828 C C . LYS A 1 98 ? -3.688 9.511 -1.276 1.00 87.69 98 LYS A C 1
ATOM 830 O O . LYS A 1 98 ? -2.524 9.271 -1.572 1.00 87.69 98 LYS A O 1
ATOM 835 N N . GLU A 1 99 ? -4.066 9.740 -0.028 1.00 86.81 99 GLU A N 1
ATOM 836 C CA . GLU A 1 99 ? -3.188 9.722 1.144 1.00 86.81 99 GLU A CA 1
ATOM 837 C C . GLU A 1 99 ? -2.437 8.393 1.317 1.00 86.81 99 GLU A C 1
ATOM 839 O O . GLU A 1 99 ? -1.326 8.365 1.858 1.00 86.81 99 GLU A O 1
ATOM 844 N N . TYR A 1 100 ? -3.029 7.301 0.823 1.00 86.69 100 TYR A N 1
ATOM 845 C CA . TYR A 1 100 ? -2.504 5.943 0.928 1.00 86.69 100 TYR A CA 1
ATOM 846 C C . TYR A 1 100 ? -1.810 5.448 -0.347 1.00 86.69 100 TYR A C 1
ATOM 848 O O . TYR A 1 100 ? -1.263 4.344 -0.356 1.00 86.69 100 TYR A O 1
ATOM 856 N N . GLU A 1 101 ? -1.748 6.263 -1.406 1.00 86.50 101 GLU A N 1
ATOM 857 C CA . GLU A 1 101 ? -1.081 5.917 -2.671 1.00 86.50 101 GLU A CA 1
ATOM 858 C C . GLU A 1 101 ? 0.370 5.476 -2.440 1.00 86.50 101 GLU A C 1
ATOM 860 O O . GLU A 1 101 ? 0.828 4.452 -2.949 1.00 86.50 101 GLU A O 1
ATOM 865 N N . PHE A 1 102 ? 1.081 6.212 -1.585 1.00 82.94 102 PHE A N 1
ATOM 866 C CA . PHE A 1 102 ? 2.462 5.900 -1.238 1.00 82.94 102 PHE A CA 1
ATOM 867 C C . PHE A 1 102 ? 2.606 4.543 -0.527 1.00 82.94 102 PHE A C 1
ATOM 869 O O . PHE A 1 102 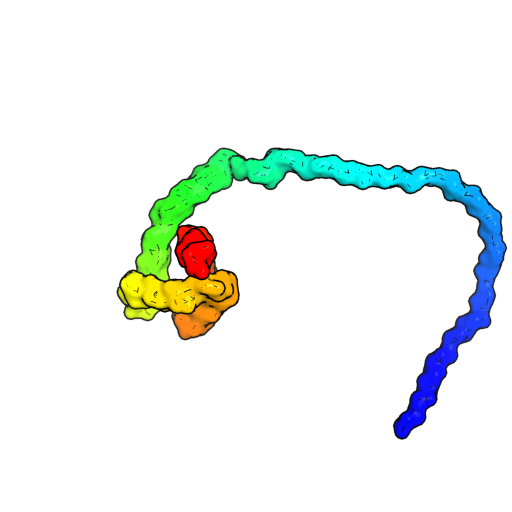? 3.620 3.867 -0.687 1.00 82.94 102 PHE A O 1
ATOM 876 N N . ILE A 1 103 ? 1.602 4.119 0.245 1.00 84.19 103 ILE A N 1
ATOM 877 C CA . ILE A 1 103 ? 1.616 2.829 0.954 1.00 84.19 103 ILE A CA 1
ATOM 878 C C . ILE A 1 103 ? 1.467 1.684 -0.037 1.00 84.19 103 ILE A C 1
ATOM 880 O O . ILE A 1 103 ? 2.233 0.721 0.013 1.00 84.19 103 ILE A O 1
ATOM 884 N N . LEU A 1 104 ? 0.520 1.819 -0.965 1.00 86.38 104 LEU A N 1
ATOM 885 C CA . LEU A 1 104 ? 0.316 0.864 -2.051 1.00 86.38 104 LEU A CA 1
ATOM 886 C C . LEU A 1 104 ? 1.576 0.739 -2.918 1.00 86.38 104 LEU A C 1
ATOM 888 O O . LEU A 1 104 ? 2.001 -0.365 -3.261 1.00 86.38 104 LEU A O 1
ATOM 892 N N . HIS A 1 105 ? 2.222 1.868 -3.207 1.00 84.12 105 HIS A N 1
ATOM 893 C CA . HIS A 1 105 ? 3.471 1.908 -3.960 1.00 84.12 105 HIS A CA 1
ATOM 894 C C . HIS A 1 105 ? 4.622 1.201 -3.233 1.00 84.12 105 HIS A C 1
ATOM 896 O O . HIS A 1 105 ? 5.325 0.376 -3.820 1.00 84.12 105 HIS A O 1
ATOM 902 N N . ASP A 1 106 ? 4.830 1.505 -1.951 1.00 80.19 106 ASP A N 1
ATOM 903 C CA . ASP A 1 106 ? 5.899 0.899 -1.151 1.00 80.19 106 ASP A CA 1
ATOM 904 C C . ASP A 1 106 ? 5.682 -0.616 -0.964 1.00 80.19 106 ASP A C 1
ATOM 906 O O . ASP A 1 106 ? 6.644 -1.389 -0.964 1.00 80.19 106 ASP A O 1
ATOM 910 N N . PHE A 1 107 ? 4.424 -1.073 -0.896 1.00 77.81 107 PHE A N 1
ATOM 911 C CA . PHE A 1 107 ? 4.101 -2.500 -0.938 1.00 77.81 107 PHE A CA 1
ATOM 912 C C . PHE A 1 107 ? 4.555 -3.153 -2.252 1.00 77.81 107 PHE A C 1
ATOM 914 O O . PHE A 1 107 ? 5.248 -4.172 -2.212 1.00 77.81 107 PHE A O 1
ATOM 921 N N . LEU A 1 108 ? 4.226 -2.579 -3.412 1.00 76.69 108 LEU A N 1
ATOM 922 C CA . LEU A 1 108 ? 4.653 -3.120 -4.709 1.00 76.69 108 LEU A CA 1
ATOM 923 C C . LEU A 1 108 ? 6.170 -3.173 -4.840 1.00 76.69 108 LEU A C 1
ATOM 925 O O . LEU A 1 108 ? 6.713 -4.201 -5.234 1.00 76.69 108 LEU A O 1
ATOM 929 N N . PHE A 1 109 ? 6.864 -2.104 -4.449 1.00 74.50 109 PHE A N 1
ATOM 930 C CA . PHE A 1 109 ? 8.324 -2.044 -4.532 1.00 74.50 109 PHE A CA 1
ATOM 931 C C . PHE A 1 109 ? 9.005 -3.116 -3.679 1.00 74.50 109 PHE A C 1
ATOM 933 O O . PHE A 1 109 ? 9.951 -3.763 -4.129 1.00 74.50 109 PHE A O 1
ATOM 940 N N . LYS A 1 110 ? 8.505 -3.352 -2.461 1.00 72.62 110 LYS A N 1
ATOM 941 C CA . LYS A 1 110 ? 9.021 -4.414 -1.583 1.00 72.62 110 LYS A CA 1
ATOM 942 C C . LYS A 1 110 ? 8.780 -5.808 -2.151 1.00 72.62 110 LYS A C 1
ATOM 944 O O . LYS A 1 110 ? 9.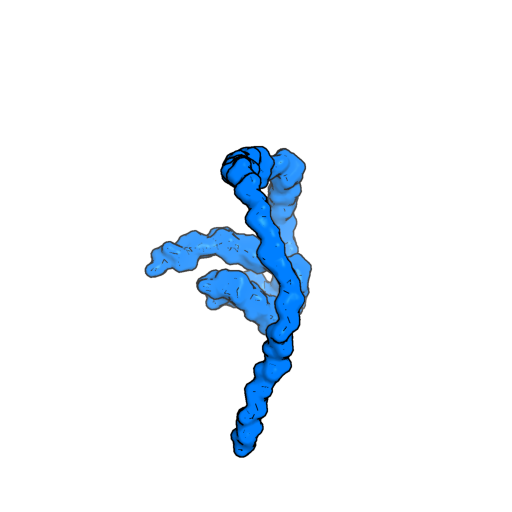590 -6.704 -1.921 1.00 72.62 110 LYS A O 1
ATOM 949 N N . ASN A 1 111 ? 7.692 -5.987 -2.895 1.00 67.06 111 ASN A N 1
ATOM 950 C CA . ASN A 1 111 ? 7.284 -7.285 -3.419 1.00 67.06 111 ASN A CA 1
ATOM 951 C C . ASN A 1 111 ? 7.625 -7.505 -4.902 1.00 67.06 111 ASN A C 1
ATOM 953 O O . ASN A 1 111 ? 7.396 -8.596 -5.416 1.00 67.06 111 ASN A O 1
ATOM 957 N N . ILE A 1 112 ? 8.256 -6.536 -5.573 1.00 65.56 112 ILE A N 1
ATOM 958 C CA . ILE A 1 112 ? 8.686 -6.627 -6.980 1.00 65.56 112 ILE A CA 1
ATOM 959 C C . ILE A 1 112 ? 9.614 -7.826 -7.232 1.00 65.56 112 ILE A C 1
ATOM 961 O O . ILE A 1 112 ? 9.600 -8.429 -8.301 1.00 65.56 112 ILE A O 1
ATOM 965 N N . ARG A 1 113 ? 10.377 -8.234 -6.208 1.00 59.03 113 ARG A N 1
ATOM 966 C CA . ARG A 1 113 ? 11.231 -9.432 -6.237 1.00 59.03 113 ARG A CA 1
ATOM 967 C C . ARG A 1 113 ? 10.459 -10.744 -6.404 1.00 59.03 113 ARG A C 1
ATOM 969 O O . ARG A 1 113 ? 11.068 -11.717 -6.834 1.00 59.03 113 ARG A O 1
ATOM 976 N N . PHE A 1 114 ? 9.180 -10.781 -6.037 1.00 55.00 114 PHE A N 1
ATOM 977 C CA . PHE A 1 114 ? 8.313 -11.942 -6.245 1.00 55.00 114 PHE A CA 1
ATOM 978 C C . PHE A 1 114 ? 7.666 -11.940 -7.631 1.00 55.00 114 PHE A C 1
ATOM 980 O O . PHE A 1 114 ? 7.330 -13.004 -8.121 1.00 55.00 114 PHE A O 1
ATOM 987 N N . ILE A 1 115 ? 7.524 -10.772 -8.266 1.00 57.38 115 ILE A N 1
ATOM 988 C CA . ILE A 1 115 ? 6.943 -10.645 -9.612 1.00 57.38 115 ILE A CA 1
ATOM 989 C C . ILE A 1 115 ? 7.920 -11.158 -10.677 1.00 57.38 115 ILE A C 1
ATOM 991 O O . ILE A 1 115 ? 7.508 -11.805 -11.624 1.00 57.38 115 ILE A O 1
ATOM 995 N N . ASN A 1 116 ? 9.217 -10.885 -10.511 1.00 53.66 116 ASN A N 1
ATOM 996 C CA . ASN A 1 116 ? 10.243 -11.184 -11.520 1.00 53.66 116 ASN A CA 1
ATOM 997 C C . ASN A 1 116 ? 10.910 -12.566 -11.354 1.00 53.66 116 ASN A C 1
ATOM 999 O O . ASN A 1 116 ? 12.026 -12.756 -11.836 1.00 53.66 116 ASN A O 1
ATOM 1003 N N . LYS A 1 117 ? 10.317 -13.482 -10.577 1.00 52.44 117 LYS A N 1
ATOM 1004 C CA . LYS A 1 117 ? 10.892 -14.812 -10.296 1.00 52.44 117 LYS A CA 1
ATOM 1005 C C . LYS A 1 117 ? 10.144 -15.981 -10.944 1.00 52.44 117 LYS A C 1
ATOM 1007 O O . LYS A 1 117 ? 10.635 -17.101 -10.820 1.00 52.44 117 LYS A O 1
ATOM 1012 N N . ASP A 1 118 ? 9.047 -15.694 -11.632 1.00 42.38 118 ASP A N 1
ATOM 1013 C CA . ASP A 1 118 ? 8.371 -16.595 -12.570 1.00 42.38 118 ASP A CA 1
ATOM 1014 C C . ASP A 1 118 ? 8.713 -16.172 -14.009 1.00 42.38 118 ASP A C 1
ATOM 1016 O O . ASP A 1 118 ? 8.802 -17.066 -14.880 1.00 42.38 118 ASP A O 1
#

Foldseek 3Di:
DDDDDDDDDDDDDDDDDDDDDDDPPPPPPDPDPCVVVDDDPVRVVVVVVVVVCLVVVLVVQCVVLVHDPVRVVVLLVVLLLVQLVSLVVCCVVSVGDPVCSVSSNVVSVVCVVVNPPD

Radius of gyration: 28.3 Å; chains: 1; bounding box: 49×56×66 Å

Sequence (118 aa):
MNFTPYNFNTDNLKEDNFYNENNNKKIFKSPLPISQFTLTFKQIKELEKRKKIFPLKRMEMCDELGLTLYQFQKIEKKFIGYGMTGILFIMKEYKISKEYEFILHDFLFKNIRFINKD

Secondary structure (DSSP, 8-state):
-PPPPP-----------------------PPPPGGGTSPPHHHHHHHHHHHHHHHHHHHHHHHHTT--HHHHHHHHHHHGGGHHHHHHHHHHHTT--GGGHHHHHHHHHHHHHHHTT-

Organism: NCBI:txid291195